Protein AF-A0A3S4JAH3-F1 (afdb_monomer_lite)

Organism: Avibacterium volantium (NCBI:txid762)

Radius of gyration: 28.17 Å; chains: 1; bounding box: 70×34×79 Å

Secondary structure (DSSP, 8-state):
--HHHHHHHHHHHHHHHHHHHHHHHHHHHHHHHHH-HHHHHHHHHHTTTS-TTT-SHHHHHHHHHHHHHHHHHHHHHHHHHHHHHHHHHHHTT-HHHHHHHHHHHHHHHHHHHHHHHHHHHHHHHHHHHHHHHHHHHHHHHHHHHHS-HHHHHHHHHHHHHHHHHHTT-

pLDDT: mean 88.24, std 9.04, range [53.56, 98.12]

Structure (mmCIF, N/CA/C/O backbone):
data_AF-A0A3S4JAH3-F1
#
_entry.id   AF-A0A3S4JAH3-F1
#
loop_
_atom_site.group_PDB
_atom_site.id
_atom_site.type_symbol
_atom_site.label_atom_id
_atom_site.label_alt_id
_atom_site.label_comp_id
_atom_site.label_asym_id
_atom_site.label_entity_id
_atom_site.label_seq_id
_atom_site.pdbx_PDB_ins_code
_atom_site.Cartn_x
_atom_site.Cartn_y
_atom_site.Cartn_z
_atom_site.occupancy
_atom_site.B_iso_or_equiv
_atom_site.auth_seq_id
_atom_site.auth_comp_id
_atom_site.auth_asym_id
_atom_site.auth_atom_id
_atom_site.pdbx_PDB_model_num
ATOM 1 N N . MET A 1 1 ? 19.572 -3.724 -19.978 1.00 53.56 1 MET A N 1
ATOM 2 C CA . MET A 1 1 ? 19.070 -3.779 -18.589 1.00 53.56 1 MET A CA 1
ATOM 3 C C . MET A 1 1 ? 18.874 -5.240 -18.227 1.00 53.56 1 MET A C 1
ATOM 5 O O . MET A 1 1 ? 18.121 -5.913 -18.923 1.00 53.56 1 MET A O 1
ATOM 9 N N . ASN A 1 2 ? 19.582 -5.753 -17.222 1.00 69.31 2 ASN A N 1
ATOM 10 C CA . ASN A 1 2 ? 19.388 -7.130 -16.766 1.00 69.31 2 ASN A CA 1
ATOM 11 C C . ASN A 1 2 ? 18.125 -7.185 -15.902 1.00 69.31 2 ASN A C 1
ATOM 13 O O . ASN A 1 2 ? 18.134 -6.791 -14.739 1.00 69.31 2 ASN A O 1
ATOM 17 N N . TRP A 1 3 ? 17.020 -7.644 -16.483 1.00 67.19 3 TRP A N 1
ATOM 18 C CA . TRP A 1 3 ? 15.718 -7.684 -15.810 1.00 67.19 3 TRP A CA 1
ATOM 19 C C . TRP A 1 3 ? 15.705 -8.586 -14.567 1.00 67.19 3 TRP A C 1
ATOM 21 O O . TRP A 1 3 ? 14.963 -8.316 -13.627 1.00 67.19 3 TRP A O 1
ATOM 31 N N . SER A 1 4 ? 16.551 -9.619 -14.521 1.00 70.19 4 SER A N 1
ATOM 32 C CA . SER A 1 4 ? 16.724 -10.480 -13.343 1.00 70.19 4 SER A CA 1
ATOM 33 C C . SER A 1 4 ? 17.267 -9.720 -12.130 1.00 70.19 4 SER A C 1
ATOM 35 O O . SER A 1 4 ? 16.765 -9.891 -11.018 1.00 70.19 4 SER A O 1
ATOM 37 N N . ASP A 1 5 ? 18.247 -8.843 -12.351 1.00 74.38 5 ASP A N 1
ATOM 38 C CA . ASP A 1 5 ? 18.916 -8.078 -11.293 1.00 74.38 5 ASP A CA 1
ATOM 39 C C . ASP A 1 5 ? 18.004 -6.951 -10.778 1.00 74.38 5 ASP A C 1
ATOM 41 O O . ASP A 1 5 ? 17.933 -6.677 -9.576 1.00 74.38 5 ASP A O 1
ATOM 45 N N . GLU A 1 6 ? 17.220 -6.347 -11.674 1.00 75.00 6 GLU A N 1
ATOM 46 C CA . GLU A 1 6 ? 16.192 -5.354 -11.334 1.00 75.00 6 GLU A CA 1
ATOM 47 C C . GLU A 1 6 ? 15.046 -5.948 -10.504 1.00 75.00 6 GLU A C 1
ATOM 49 O O . GLU A 1 6 ? 14.554 -5.314 -9.567 1.00 75.00 6 GLU A O 1
ATOM 54 N N . LEU A 1 7 ? 14.625 -7.183 -10.789 1.00 75.69 7 LEU A N 1
ATOM 55 C CA . LEU A 1 7 ? 13.583 -7.844 -10.000 1.00 75.69 7 LEU A CA 1
ATOM 56 C C . LEU A 1 7 ? 14.074 -8.147 -8.583 1.00 75.69 7 LEU A C 1
ATOM 58 O O . LEU A 1 7 ? 13.401 -7.799 -7.612 1.00 75.69 7 LEU A O 1
ATOM 62 N N . LEU A 1 8 ? 15.259 -8.745 -8.447 1.00 77.94 8 LEU A N 1
ATOM 63 C CA . LEU A 1 8 ? 15.794 -9.134 -7.142 1.00 77.94 8 LEU A CA 1
ATOM 64 C C . LEU A 1 8 ? 16.120 -7.912 -6.270 1.00 77.94 8 LEU A C 1
ATOM 66 O O . LEU A 1 8 ? 15.775 -7.889 -5.086 1.00 77.94 8 LEU A O 1
ATOM 70 N N . SER A 1 9 ? 16.694 -6.861 -6.860 1.00 79.75 9 SER A N 1
ATOM 71 C CA . SER A 1 9 ? 16.915 -5.587 -6.162 1.00 79.75 9 SER A CA 1
ATOM 72 C C . SER A 1 9 ? 15.603 -4.922 -5.736 1.00 79.75 9 SER A C 1
ATOM 74 O O . SER A 1 9 ? 15.516 -4.416 -4.617 1.00 79.75 9 SER A O 1
ATOM 76 N N . SER A 1 10 ? 14.551 -4.990 -6.560 1.00 81.31 10 SER A N 1
ATOM 77 C CA . SER A 1 10 ? 13.218 -4.487 -6.199 1.00 81.31 10 SER A CA 1
ATOM 78 C C . SER A 1 10 ? 12.632 -5.220 -4.992 1.00 81.31 10 SER A C 1
ATOM 80 O O . SER A 1 10 ? 12.116 -4.575 -4.081 1.00 81.31 10 SER A O 1
ATOM 82 N N . PHE A 1 11 ? 12.740 -6.552 -4.943 1.00 80.81 11 PHE A N 1
ATOM 83 C CA . PHE A 1 11 ? 12.265 -7.339 -3.800 1.00 80.81 11 PHE A CA 1
ATOM 84 C C . PHE A 1 11 ? 13.009 -6.993 -2.507 1.00 80.81 11 PHE A C 1
ATOM 86 O O . PHE A 1 11 ? 12.373 -6.761 -1.477 1.00 80.81 11 PHE A O 1
ATOM 93 N N . LEU A 1 12 ? 14.342 -6.916 -2.558 1.00 85.00 12 LEU A N 1
ATOM 94 C CA . LEU A 1 12 ? 15.151 -6.555 -1.392 1.00 85.00 12 LEU A CA 1
ATOM 95 C C . LEU A 1 12 ? 14.844 -5.136 -0.907 1.00 85.00 12 LEU A C 1
ATOM 97 O O . LEU A 1 12 ? 14.703 -4.920 0.298 1.00 85.00 12 LEU A O 1
ATOM 101 N N . TRP A 1 13 ? 14.663 -4.194 -1.834 1.00 89.19 13 TRP A N 1
ATOM 102 C CA . TRP A 1 13 ? 14.282 -2.823 -1.507 1.00 89.19 13 TRP A CA 1
ATOM 103 C C . TRP A 1 13 ? 12.927 -2.764 -0.794 1.00 89.19 13 TRP A C 1
ATOM 105 O O . TRP A 1 13 ? 12.794 -2.081 0.220 1.00 89.19 13 TRP A O 1
ATOM 115 N N . ILE A 1 14 ? 11.931 -3.520 -1.269 1.00 88.25 14 ILE A N 1
ATOM 116 C CA . ILE A 1 14 ? 10.605 -3.572 -0.635 1.00 88.25 14 ILE A CA 1
ATOM 117 C C . ILE A 1 14 ? 10.712 -4.104 0.796 1.00 88.25 14 ILE A C 1
ATOM 119 O O . ILE A 1 14 ? 10.129 -3.511 1.703 1.00 88.25 14 ILE A O 1
ATOM 123 N N . ILE A 1 15 ? 11.472 -5.180 1.023 1.00 88.00 15 ILE A N 1
ATOM 124 C CA . ILE A 1 15 ? 11.643 -5.765 2.363 1.00 88.00 15 ILE A CA 1
ATOM 125 C C . ILE A 1 15 ? 12.317 -4.764 3.307 1.00 88.00 15 ILE A C 1
ATOM 127 O O . ILE A 1 15 ? 11.827 -4.535 4.413 1.00 88.00 15 ILE A O 1
ATOM 131 N N . GLN A 1 16 ? 13.408 -4.133 2.869 1.00 87.25 16 GLN A N 1
ATOM 132 C CA . GLN A 1 16 ? 14.128 -3.139 3.670 1.00 87.25 16 GLN A CA 1
ATOM 133 C C . GLN A 1 16 ? 13.241 -1.935 4.010 1.00 87.25 16 GLN A C 1
ATOM 135 O O . GLN A 1 16 ? 13.135 -1.553 5.178 1.00 87.25 16 GLN A O 1
ATOM 140 N N . SER A 1 17 ? 12.544 -1.379 3.016 1.00 88.12 17 SER A N 1
ATOM 141 C CA . SER A 1 17 ? 11.618 -0.263 3.217 1.00 88.12 17 SER A CA 1
ATOM 142 C C . SER A 1 17 ? 10.462 -0.644 4.140 1.00 88.12 17 SER A C 1
ATOM 144 O O . SER A 1 17 ? 10.077 0.156 4.991 1.00 88.12 17 SER A O 1
ATOM 146 N N . LEU A 1 18 ? 9.930 -1.866 4.050 1.00 90.81 18 LEU A N 1
ATOM 147 C CA . LEU A 1 18 ? 8.852 -2.337 4.924 1.00 90.81 18 LEU A CA 1
ATOM 148 C C . LEU A 1 18 ? 9.293 -2.404 6.390 1.00 90.81 18 LEU A C 1
ATOM 150 O O . LEU A 1 18 ? 8.552 -1.980 7.278 1.00 90.81 18 LEU A O 1
ATOM 154 N N . VAL A 1 19 ? 10.519 -2.861 6.650 1.00 90.75 19 VAL A N 1
ATOM 155 C CA . VAL A 1 19 ? 11.081 -2.903 8.008 1.00 90.75 19 VAL A CA 1
ATOM 156 C C . VAL A 1 19 ? 11.271 -1.490 8.561 1.00 90.75 19 VAL A C 1
ATOM 158 O O . VAL A 1 19 ? 10.782 -1.186 9.651 1.00 90.75 19 VAL A O 1
ATOM 161 N N . ILE A 1 20 ? 11.925 -0.605 7.804 1.00 91.56 20 ILE A N 1
ATOM 162 C CA . ILE A 1 20 ? 12.205 0.771 8.244 1.00 91.56 20 ILE A CA 1
ATOM 163 C C . ILE A 1 20 ? 10.902 1.541 8.481 1.00 91.56 20 ILE A C 1
ATOM 165 O O . ILE A 1 20 ? 10.722 2.141 9.543 1.00 91.56 20 ILE A O 1
ATOM 169 N N . THR A 1 21 ? 9.969 1.495 7.527 1.00 91.06 21 THR A N 1
ATOM 170 C CA . THR A 1 21 ? 8.690 2.213 7.636 1.00 91.06 21 THR A CA 1
ATOM 171 C C . THR A 1 21 ? 7.861 1.720 8.810 1.00 91.06 21 THR A C 1
ATOM 173 O O . THR A 1 21 ? 7.312 2.542 9.538 1.00 91.06 21 THR A O 1
ATOM 176 N N . SER A 1 22 ? 7.825 0.411 9.067 1.00 89.31 22 SER A N 1
ATOM 177 C CA . SER A 1 22 ? 7.132 -0.138 10.233 1.00 89.31 22 SER A CA 1
ATOM 178 C C . SER A 1 22 ? 7.708 0.371 11.554 1.00 89.31 22 SER A C 1
ATOM 180 O O . SER A 1 22 ? 6.953 0.740 12.460 1.00 89.31 22 SER A O 1
ATOM 182 N N . ILE A 1 23 ? 9.039 0.386 11.682 1.00 92.50 23 ILE A N 1
ATOM 183 C CA . ILE A 1 23 ? 9.715 0.844 12.903 1.00 92.50 23 ILE A CA 1
ATOM 184 C C . ILE A 1 23 ? 9.403 2.322 13.134 1.00 92.50 23 ILE A C 1
ATOM 186 O O . ILE A 1 23 ? 8.917 2.693 14.203 1.00 92.50 23 ILE A O 1
ATOM 190 N N . VAL A 1 24 ? 9.615 3.156 12.115 1.00 94.19 24 VAL A N 1
ATOM 191 C CA . VAL A 1 24 ? 9.378 4.603 12.192 1.00 94.19 24 VAL A CA 1
ATOM 192 C C . VAL A 1 24 ? 7.906 4.906 12.474 1.00 94.19 24 VAL A C 1
ATOM 194 O O . VAL A 1 24 ? 7.605 5.693 13.370 1.00 94.19 24 VAL A O 1
ATOM 197 N N . PHE A 1 25 ? 6.980 4.239 11.782 1.00 91.62 25 PHE A N 1
ATOM 198 C CA . PHE A 1 25 ? 5.542 4.394 12.003 1.00 91.62 25 PHE A CA 1
ATOM 199 C C . PHE A 1 25 ? 5.150 4.053 13.443 1.00 91.62 25 PHE A C 1
ATOM 201 O O . PHE A 1 25 ? 4.439 4.822 14.089 1.00 91.62 25 PHE A O 1
ATOM 208 N N . SER A 1 26 ? 5.652 2.936 13.971 1.00 91.69 26 SER A N 1
ATOM 209 C CA . SER A 1 26 ? 5.357 2.500 15.340 1.00 91.69 26 SER A CA 1
ATOM 210 C C . SER A 1 26 ? 5.902 3.477 16.383 1.00 91.69 26 SER A C 1
ATOM 212 O O . SER A 1 26 ? 5.209 3.789 17.353 1.00 91.69 26 SER A O 1
ATOM 214 N N . LEU A 1 27 ? 7.114 4.003 16.173 1.00 94.31 27 LEU A N 1
ATOM 215 C CA . LEU A 1 27 ? 7.718 5.013 17.047 1.00 94.31 27 LEU A CA 1
ATOM 216 C C . LEU A 1 27 ? 6.917 6.319 17.042 1.00 94.31 27 LEU A C 1
ATOM 218 O O . LEU A 1 27 ? 6.596 6.844 18.109 1.00 94.31 27 LEU A O 1
ATOM 222 N N . ILE A 1 28 ? 6.544 6.813 15.860 1.00 94.31 28 ILE A N 1
ATOM 223 C CA . ILE A 1 28 ? 5.743 8.035 15.703 1.00 94.31 28 ILE A CA 1
ATOM 224 C C . ILE A 1 28 ? 4.369 7.866 16.354 1.00 94.31 28 ILE A C 1
ATOM 226 O O . ILE A 1 28 ? 3.922 8.745 17.090 1.00 94.31 28 ILE A O 1
ATOM 230 N N . LEU A 1 29 ? 3.714 6.725 16.135 1.00 91.50 29 LEU A N 1
ATOM 231 C CA . LEU A 1 29 ? 2.426 6.412 16.745 1.00 91.50 29 LEU A CA 1
ATOM 232 C C . LEU A 1 29 ? 2.528 6.400 18.277 1.00 91.50 29 LEU A C 1
ATOM 234 O O . LEU A 1 29 ? 1.714 7.025 18.955 1.00 91.50 29 LEU A O 1
ATOM 238 N N . ALA A 1 30 ? 3.547 5.735 18.828 1.00 91.75 30 ALA A N 1
ATOM 239 C CA . ALA A 1 30 ? 3.774 5.681 20.270 1.00 91.75 30 ALA A CA 1
ATOM 240 C C . ALA A 1 30 ? 4.051 7.070 20.864 1.00 91.75 30 ALA A C 1
ATOM 242 O O . ALA A 1 30 ? 3.549 7.383 21.947 1.00 91.75 30 ALA A O 1
ATOM 243 N N . LEU A 1 31 ? 4.810 7.910 20.153 1.00 94.88 31 LEU A N 1
ATOM 244 C CA . LEU A 1 31 ? 5.063 9.293 20.543 1.00 94.88 31 LEU A CA 1
ATOM 245 C C . LEU A 1 31 ? 3.760 10.104 20.549 1.00 94.88 31 LEU A C 1
ATOM 247 O O . LEU A 1 31 ? 3.423 10.690 21.573 1.00 94.88 31 LEU A O 1
ATOM 251 N N . LEU A 1 32 ? 2.988 10.072 19.459 1.00 93.62 32 LEU A N 1
ATOM 252 C CA . LEU A 1 32 ? 1.721 10.803 19.312 1.00 93.62 32 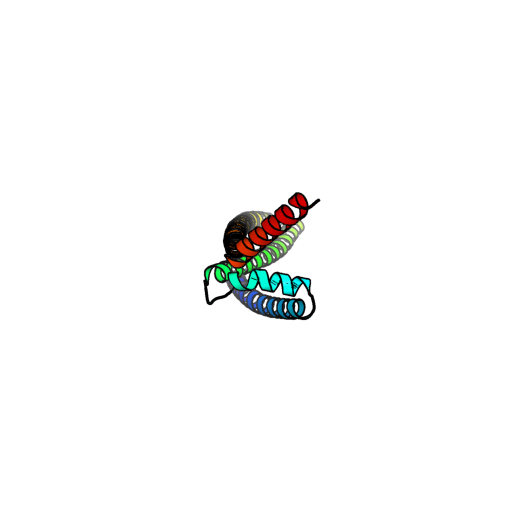LEU A CA 1
ATOM 253 C C . LEU A 1 32 ? 0.688 10.421 20.373 1.00 93.62 32 LEU A C 1
ATOM 255 O O . LEU A 1 32 ? 0.037 11.303 20.937 1.00 93.62 32 LEU A O 1
ATOM 259 N N . VAL A 1 33 ? 0.543 9.125 20.666 1.00 93.00 33 VAL A N 1
ATOM 260 C CA . VAL A 1 33 ? -0.399 8.614 21.678 1.00 93.00 33 VAL A CA 1
ATOM 261 C C . VAL A 1 33 ? -0.021 9.067 23.090 1.00 93.00 33 VAL A C 1
ATOM 263 O O . VAL A 1 33 ? -0.902 9.215 23.939 1.00 93.00 33 VAL A O 1
ATOM 266 N N . LYS A 1 34 ? 1.271 9.295 23.355 1.00 91.12 34 LYS A N 1
ATOM 267 C CA . LYS A 1 34 ? 1.760 9.790 24.649 1.00 91.12 34 LYS A CA 1
ATOM 268 C C . LYS A 1 34 ? 1.708 11.312 24.763 1.00 91.12 34 LYS A C 1
ATOM 270 O O . LYS A 1 34 ? 1.467 11.813 25.856 1.00 91.12 34 LYS A O 1
ATOM 275 N N . THR A 1 35 ? 1.934 12.043 23.673 1.00 94.25 35 THR A N 1
ATOM 276 C CA . THR A 1 35 ? 2.026 13.512 23.697 1.00 94.25 35 THR A CA 1
ATOM 277 C C . THR A 1 35 ? 0.685 14.205 23.477 1.00 94.25 35 THR A C 1
ATOM 279 O O . THR A 1 35 ? 0.444 15.260 24.060 1.00 94.25 35 THR A O 1
ATOM 282 N N . THR A 1 36 ? -0.211 13.634 22.664 1.00 96.31 36 THR A N 1
ATOM 283 C CA . THR A 1 36 ? -1.450 14.308 22.249 1.00 96.31 36 THR A CA 1
ATOM 284 C C . THR A 1 36 ? -2.705 13.637 22.809 1.00 96.31 36 THR A C 1
ATOM 286 O O . THR A 1 36 ? -2.889 12.421 22.736 1.00 96.31 36 THR A O 1
ATOM 289 N N . ARG A 1 37 ? -3.633 14.453 23.331 1.00 92.38 37 ARG A N 1
ATOM 290 C CA . ARG A 1 37 ? -4.924 13.968 23.859 1.00 92.38 37 ARG A CA 1
ATOM 291 C C . ARG A 1 37 ? -5.782 13.311 22.777 1.00 92.38 37 ARG A C 1
ATOM 293 O O . ARG A 1 37 ? -6.391 12.276 23.028 1.00 92.38 37 ARG A O 1
ATOM 300 N N . TRP A 1 38 ? -5.807 13.893 21.578 1.00 94.12 38 TRP A N 1
ATOM 301 C CA . TRP A 1 38 ? -6.590 13.375 20.456 1.00 94.12 38 TRP A CA 1
ATOM 302 C C . TRP A 1 38 ? -6.116 11.983 20.015 1.00 94.12 38 TRP A C 1
ATOM 304 O O . TRP A 1 38 ? -6.938 11.075 19.898 1.00 94.12 38 TRP A O 1
ATOM 314 N N . ALA A 1 39 ? -4.804 11.768 19.854 1.00 90.94 39 ALA A N 1
ATOM 315 C CA . ALA A 1 39 ? -4.293 10.452 19.470 1.00 90.94 39 ALA A CA 1
ATOM 316 C C . ALA A 1 39 ? -4.526 9.414 20.571 1.00 90.94 39 ALA A C 1
ATOM 318 O O . ALA A 1 39 ? -4.845 8.267 20.271 1.00 90.94 39 ALA A O 1
ATOM 319 N N . HIS A 1 40 ? -4.432 9.812 21.844 1.00 91.38 40 HIS A N 1
ATOM 320 C CA . HIS A 1 40 ? -4.778 8.932 22.955 1.00 91.38 40 HIS A CA 1
ATOM 321 C C . HIS A 1 40 ? -6.247 8.485 22.901 1.00 91.38 40 HIS A C 1
ATOM 323 O O . HIS A 1 40 ? -6.539 7.293 23.005 1.00 91.38 40 HIS A O 1
ATOM 329 N N . GLN A 1 41 ? -7.177 9.422 22.689 1.00 91.75 41 GLN A N 1
ATOM 330 C CA . GLN A 1 41 ? -8.602 9.112 22.533 1.00 91.75 41 GLN A CA 1
ATOM 331 C C . GLN A 1 41 ? -8.846 8.193 21.332 1.00 91.75 41 GLN A C 1
ATOM 333 O O . GLN A 1 41 ? -9.549 7.194 21.463 1.00 91.75 41 GLN A O 1
ATOM 338 N N . PHE A 1 42 ? -8.215 8.474 20.191 1.00 89.50 42 PHE A N 1
ATOM 339 C CA . PHE A 1 42 ? -8.296 7.621 19.007 1.00 89.50 42 PHE A CA 1
ATOM 340 C C . PHE A 1 42 ? -7.756 6.210 19.276 1.00 89.50 42 PHE A C 1
ATOM 342 O O . PHE A 1 42 ? -8.392 5.218 18.918 1.00 89.50 42 PHE A O 1
ATOM 349 N N . TRP A 1 43 ? -6.623 6.100 19.973 1.00 90.25 43 TRP A N 1
ATOM 350 C CA . TRP A 1 43 ? -6.030 4.817 20.340 1.00 90.25 43 TRP A CA 1
ATOM 351 C C . TRP A 1 43 ? -6.955 3.990 21.230 1.00 90.25 43 TRP A C 1
ATOM 353 O O . TRP A 1 43 ? -7.064 2.780 21.048 1.00 90.25 43 TRP A O 1
ATOM 363 N N . LEU A 1 44 ? -7.688 4.621 22.150 1.00 87.38 44 LEU A N 1
ATOM 364 C CA . LEU A 1 44 ? -8.683 3.924 22.968 1.00 87.38 44 LEU A CA 1
ATOM 365 C C . LEU A 1 44 ? -9.831 3.332 22.139 1.00 87.38 44 LEU A C 1
ATOM 367 O O . LEU A 1 44 ? -10.338 2.275 22.518 1.00 87.38 44 LEU A O 1
ATOM 371 N N . LEU A 1 45 ? -10.209 3.969 21.025 1.00 86.88 45 LEU A N 1
ATOM 372 C CA . LEU A 1 45 ? -11.211 3.446 20.088 1.00 86.88 45 LEU A CA 1
ATOM 373 C C . LEU A 1 45 ? -10.638 2.311 19.220 1.00 86.88 45 LEU A C 1
ATOM 375 O O . LEU A 1 45 ? -11.294 1.294 19.002 1.00 86.88 45 LEU A O 1
ATOM 379 N N . ALA A 1 46 ? -9.401 2.467 18.738 1.00 86.00 46 ALA A N 1
ATOM 380 C CA . ALA A 1 46 ? -8.778 1.549 17.782 1.00 86.00 46 ALA A CA 1
ATOM 381 C C . ALA A 1 46 ? -8.161 0.291 18.424 1.00 86.00 46 ALA A C 1
ATOM 383 O O . ALA A 1 46 ? -8.159 -0.775 17.805 1.00 86.00 46 ALA A O 1
ATOM 384 N N . LYS A 1 47 ? -7.653 0.377 19.664 1.00 86.06 47 LYS A N 1
ATOM 385 C CA . LYS A 1 47 ? -6.875 -0.700 20.312 1.00 86.06 47 LYS A CA 1
ATOM 386 C C . LYS A 1 47 ? -7.623 -2.028 20.416 1.00 86.06 47 LYS A C 1
ATOM 388 O O . LYS A 1 47 ? -7.002 -3.080 20.328 1.00 86.06 47 LYS A O 1
ATOM 393 N N . ASN A 1 48 ? -8.941 -1.986 20.614 1.00 84.12 48 ASN A N 1
ATOM 394 C CA . ASN A 1 48 ? -9.751 -3.192 20.763 1.00 84.12 48 ASN A CA 1
ATOM 395 C C . ASN A 1 48 ? -9.895 -3.922 19.419 1.00 84.12 48 ASN A C 1
ATOM 397 O O . ASN A 1 48 ? -9.819 -5.145 19.390 1.00 84.12 48 ASN A O 1
ATOM 401 N N . TYR A 1 49 ? -10.013 -3.176 18.315 1.00 82.38 49 TYR A N 1
ATOM 402 C CA . TYR A 1 49 ? -10.081 -3.735 16.964 1.00 82.38 49 TYR A CA 1
ATOM 403 C C . TYR A 1 49 ? -8.732 -4.296 16.498 1.00 82.38 49 TYR A C 1
ATOM 405 O O . TYR A 1 49 ? -8.672 -5.369 15.909 1.00 82.38 49 TYR A O 1
ATOM 413 N N . LEU A 1 50 ? -7.637 -3.583 16.783 1.00 80.75 50 LEU A N 1
ATOM 414 C CA . LEU A 1 50 ? -6.281 -3.959 16.365 1.00 80.75 50 LEU A CA 1
ATOM 415 C C . LEU A 1 50 ? -5.591 -4.952 17.319 1.00 80.75 50 LEU A C 1
ATOM 417 O O . LEU A 1 50 ? -4.432 -5.300 17.104 1.00 80.75 50 LEU A O 1
ATOM 421 N N . SER A 1 51 ? -6.272 -5.408 18.375 1.00 79.12 51 SER A N 1
ATOM 422 C CA . SER A 1 51 ? -5.695 -6.324 19.361 1.00 79.12 51 SER A CA 1
ATOM 423 C C . SER A 1 51 ? -5.499 -7.730 18.770 1.00 79.12 51 SER A C 1
ATOM 425 O O . SER A 1 51 ? -6.492 -8.391 18.439 1.00 79.12 51 SER A O 1
ATOM 427 N N . PRO A 1 52 ? -4.257 -8.261 18.743 1.00 72.94 52 PRO A N 1
ATOM 428 C CA . PRO A 1 52 ? -3.980 -9.618 18.265 1.00 72.94 52 PRO A CA 1
ATOM 429 C C . PRO A 1 52 ? -4.738 -10.703 19.041 1.00 72.94 52 PRO A C 1
ATOM 431 O O . PRO A 1 52 ? -4.941 -11.799 18.530 1.00 72.94 52 PRO A O 1
ATOM 434 N N . LYS A 1 53 ? -5.157 -10.402 20.280 1.00 71.00 53 LYS A N 1
ATOM 435 C CA . LYS A 1 53 ? -5.822 -11.349 21.185 1.00 71.00 53 LYS A CA 1
ATOM 436 C C . LYS A 1 53 ? -7.250 -11.703 20.764 1.00 71.00 53 LYS A C 1
ATOM 438 O O . LYS A 1 53 ? -7.733 -12.754 21.162 1.00 71.00 53 LYS A O 1
ATOM 443 N N . GLN A 1 54 ? -7.930 -10.836 20.010 1.00 71.94 54 GLN A N 1
ATOM 444 C CA . GLN A 1 54 ? -9.292 -11.103 19.529 1.00 71.94 54 GLN A CA 1
ATOM 445 C C . GLN A 1 54 ? -9.297 -11.590 18.083 1.00 71.94 54 GLN A C 1
ATOM 447 O O . GLN A 1 54 ? -10.002 -12.541 17.756 1.00 71.94 54 GLN A O 1
ATOM 452 N N . SER A 1 55 ? -8.522 -10.950 17.200 1.00 78.44 55 SER A N 1
ATOM 453 C CA . SER A 1 55 ? -8.409 -11.401 15.814 1.00 78.44 55 SER A CA 1
ATOM 454 C C . SER A 1 55 ? -7.149 -10.869 15.132 1.00 78.44 55 SER A C 1
ATOM 456 O O . SER A 1 55 ? -6.802 -9.699 15.261 1.00 78.44 55 SER A O 1
ATOM 458 N N . LEU A 1 56 ? -6.492 -11.718 14.337 1.00 83.12 56 LEU A N 1
ATOM 459 C CA . LEU A 1 56 ? -5.346 -11.320 13.506 1.00 83.12 56 LEU A CA 1
ATOM 460 C C . LEU A 1 56 ? -5.761 -10.724 12.151 1.00 83.12 56 LEU A C 1
ATOM 462 O O . LEU A 1 56 ? -4.923 -10.183 11.429 1.00 83.12 56 LEU A O 1
ATOM 466 N N . LYS A 1 57 ? -7.052 -10.794 11.793 1.00 85.38 57 LYS A N 1
ATOM 467 C CA . LYS A 1 57 ? -7.557 -10.328 10.491 1.00 85.38 57 LYS A CA 1
ATOM 468 C C . LYS A 1 57 ? -7.254 -8.838 10.241 1.00 85.38 57 LYS A C 1
ATOM 470 O O . LYS A 1 57 ? -6.726 -8.542 9.171 1.00 85.38 57 LYS A O 1
ATOM 475 N N . PRO A 1 58 ? -7.506 -7.904 11.182 1.00 87.06 58 PRO A N 1
ATOM 476 C CA . PRO A 1 58 ? -7.241 -6.478 10.964 1.00 87.06 58 PRO A CA 1
ATOM 477 C C . PRO A 1 58 ? -5.756 -6.163 10.763 1.00 87.06 58 PRO A C 1
ATOM 479 O O . PRO A 1 58 ? -5.418 -5.329 9.927 1.00 87.06 58 PRO A O 1
ATOM 482 N N . LEU A 1 59 ? -4.875 -6.866 11.481 1.00 88.44 59 LEU A N 1
ATOM 483 C CA . LEU A 1 59 ? -3.423 -6.733 11.337 1.00 88.44 59 LEU A CA 1
ATOM 484 C C . LEU A 1 59 ? -2.946 -7.242 9.975 1.00 88.44 59 LEU A C 1
ATOM 486 O O . LEU A 1 59 ? -2.131 -6.588 9.334 1.00 88.44 59 LEU A O 1
ATOM 490 N N . CYS A 1 60 ? -3.493 -8.365 9.503 1.00 90.38 60 CYS A N 1
ATOM 491 C CA . CYS A 1 60 ? -3.196 -8.880 8.169 1.00 90.38 60 CYS A CA 1
ATOM 492 C C . CYS A 1 60 ? -3.581 -7.867 7.079 1.00 90.38 60 CYS A C 1
ATOM 494 O O . CYS A 1 60 ? -2.749 -7.533 6.239 1.00 90.38 60 CYS A O 1
ATOM 496 N N . TYR A 1 61 ? -4.793 -7.297 7.134 1.00 91.25 61 TYR A N 1
ATOM 497 C CA . TYR A 1 61 ? -5.194 -6.244 6.192 1.00 91.25 61 TYR A CA 1
ATOM 498 C C . TYR A 1 61 ? -4.250 -5.046 6.217 1.00 91.25 61 TYR A C 1
ATOM 500 O O . TYR A 1 61 ? -3.868 -4.559 5.158 1.00 91.25 61 TYR A O 1
ATOM 508 N N . PHE A 1 62 ? -3.863 -4.586 7.407 1.00 91.12 62 PHE A N 1
ATOM 509 C CA . PHE A 1 62 ? -2.952 -3.457 7.558 1.00 91.12 62 PHE A CA 1
ATOM 510 C C . PHE A 1 62 ? -1.604 -3.714 6.871 1.00 91.12 62 PHE A C 1
ATOM 512 O O . PHE A 1 62 ? -1.164 -2.906 6.055 1.00 91.12 62 PHE A O 1
ATOM 519 N N . TRP A 1 63 ? -0.994 -4.872 7.128 1.00 91.56 63 TRP A N 1
ATOM 520 C CA . TRP A 1 63 ? 0.282 -5.246 6.520 1.00 91.56 63 TRP A CA 1
ATOM 521 C C . TRP A 1 63 ? 0.203 -5.428 5.010 1.00 91.56 63 TRP A C 1
ATOM 523 O O . TRP A 1 63 ? 1.079 -4.950 4.292 1.00 91.56 63 TRP A O 1
ATOM 533 N N . VAL A 1 64 ? -0.862 -6.064 4.520 1.00 94.25 64 VAL A N 1
ATOM 534 C CA . VAL A 1 64 ? -1.098 -6.220 3.081 1.00 94.25 64 VAL A CA 1
ATOM 535 C C . VAL A 1 64 ? -1.237 -4.850 2.417 1.00 94.25 64 VAL A C 1
ATOM 537 O O . VAL A 1 64 ? -0.592 -4.597 1.405 1.00 94.25 64 VAL A O 1
ATOM 540 N N . ILE A 1 65 ? -2.011 -3.931 2.999 1.00 94.44 65 ILE A N 1
ATOM 541 C CA . ILE A 1 65 ? -2.165 -2.575 2.454 1.00 94.44 65 ILE A CA 1
ATOM 542 C C . ILE A 1 65 ? -0.812 -1.855 2.404 1.00 94.44 65 ILE A C 1
ATOM 544 O O . ILE A 1 65 ? -0.485 -1.275 1.372 1.00 94.44 65 ILE A O 1
ATOM 548 N N . ILE A 1 66 ? -0.006 -1.907 3.470 1.00 92.94 66 ILE A N 1
ATOM 549 C CA . ILE A 1 66 ? 1.334 -1.290 3.479 1.00 92.94 66 ILE A CA 1
ATOM 550 C C . ILE A 1 66 ? 2.220 -1.882 2.385 1.00 92.94 66 ILE A C 1
ATOM 552 O O . ILE A 1 66 ? 2.855 -1.133 1.647 1.00 92.94 66 ILE A O 1
ATOM 556 N N . PHE A 1 67 ? 2.235 -3.208 2.250 1.00 93.69 67 PHE A N 1
ATOM 557 C CA . PHE A 1 67 ? 3.010 -3.889 1.219 1.00 93.69 67 PHE A CA 1
ATOM 558 C C . PHE A 1 67 ? 2.650 -3.387 -0.187 1.00 93.69 67 PHE A C 1
ATOM 560 O O . PHE A 1 67 ? 3.531 -2.952 -0.924 1.00 93.69 67 PHE A O 1
ATOM 567 N N . PHE A 1 68 ? 1.361 -3.359 -0.535 1.00 95.00 68 PHE A N 1
ATOM 568 C CA . PHE A 1 68 ? 0.899 -2.879 -1.844 1.00 95.00 68 PHE A CA 1
ATOM 569 C C . PHE A 1 68 ? 1.179 -1.379 -2.077 1.00 95.00 68 PHE A C 1
ATOM 571 O O . PHE A 1 68 ? 1.438 -0.966 -3.210 1.00 95.00 68 PHE A O 1
ATOM 578 N N . ASN A 1 69 ? 1.196 -0.560 -1.018 1.00 94.25 69 ASN A N 1
ATOM 579 C CA . ASN A 1 69 ? 1.628 0.839 -1.117 1.00 94.25 69 ASN A CA 1
ATOM 580 C C . ASN A 1 69 ? 3.134 0.959 -1.402 1.00 94.25 69 ASN A C 1
ATOM 582 O O . ASN A 1 69 ? 3.534 1.777 -2.223 1.00 94.25 69 ASN A O 1
ATOM 586 N N . LEU A 1 70 ? 3.979 0.130 -0.783 1.00 92.94 70 LEU A N 1
ATOM 587 C CA . LEU A 1 70 ? 5.418 0.118 -1.081 1.00 92.94 70 LEU A CA 1
ATOM 588 C C . LEU A 1 70 ? 5.712 -0.385 -2.496 1.00 92.94 70 LEU A C 1
ATOM 590 O O . LEU A 1 70 ? 6.613 0.137 -3.152 1.00 92.94 70 LEU A O 1
ATOM 594 N N . VAL A 1 71 ? 4.932 -1.353 -2.985 1.00 92.94 71 VAL A N 1
ATOM 595 C CA . VAL A 1 71 ? 4.975 -1.771 -4.393 1.00 92.94 71 VAL A CA 1
ATOM 596 C C . VAL A 1 71 ? 4.655 -0.590 -5.310 1.00 92.94 71 VAL A C 1
ATOM 598 O O . VAL A 1 71 ? 5.374 -0.392 -6.285 1.00 92.94 71 VAL A O 1
ATOM 601 N N . ALA A 1 72 ? 3.649 0.231 -4.983 1.00 94.12 72 ALA A N 1
ATOM 602 C CA . ALA A 1 72 ? 3.331 1.433 -5.760 1.00 94.12 72 ALA A CA 1
ATOM 60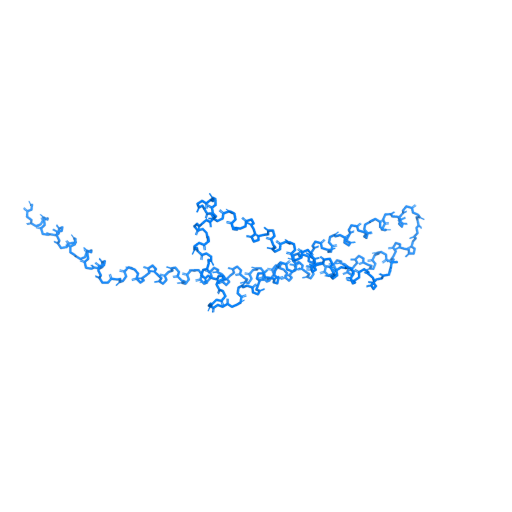3 C C . ALA A 1 72 ? 4.531 2.394 -5.836 1.00 94.12 72 ALA A C 1
ATOM 605 O O . ALA A 1 72 ? 4.947 2.753 -6.931 1.00 94.12 72 ALA A O 1
ATOM 606 N N . VAL A 1 73 ? 5.163 2.698 -4.696 1.00 94.12 73 VAL A N 1
ATOM 607 C CA . VAL A 1 73 ? 6.360 3.561 -4.656 1.00 94.12 73 VAL A CA 1
ATOM 608 C C . VAL A 1 73 ? 7.505 2.980 -5.491 1.00 94.12 73 VAL A C 1
ATOM 610 O O . VAL A 1 73 ? 8.198 3.711 -6.197 1.00 94.12 73 VAL A O 1
ATOM 613 N N . ARG A 1 74 ? 7.722 1.659 -5.449 1.00 92.62 74 ARG A N 1
ATOM 614 C CA . ARG A 1 74 ? 8.754 1.024 -6.280 1.00 92.62 74 ARG A CA 1
ATOM 615 C C . ARG A 1 74 ? 8.417 1.136 -7.768 1.00 92.62 74 ARG A C 1
ATOM 617 O O . ARG A 1 74 ? 9.316 1.429 -8.550 1.00 92.62 74 ARG A O 1
ATOM 624 N N . LEU A 1 75 ? 7.155 0.947 -8.155 1.00 93.25 75 LEU A N 1
ATOM 625 C CA . LEU A 1 75 ? 6.709 1.150 -9.536 1.00 93.25 75 LEU A CA 1
ATOM 626 C C . LEU A 1 75 ? 6.951 2.590 -10.002 1.00 93.25 75 LEU A C 1
ATOM 628 O O . LEU A 1 75 ? 7.402 2.774 -11.127 1.00 93.25 75 LEU A O 1
ATOM 632 N N . ASP A 1 76 ? 6.748 3.589 -9.141 1.00 94.50 76 ASP A N 1
ATOM 633 C CA . ASP A 1 76 ? 7.022 4.995 -9.472 1.00 94.50 76 ASP A CA 1
ATOM 634 C C . ASP A 1 76 ? 8.514 5.236 -9.773 1.00 94.50 76 ASP A C 1
ATOM 636 O O . ASP A 1 76 ? 8.859 5.947 -10.718 1.00 94.50 76 ASP A O 1
ATOM 640 N N . ILE A 1 77 ? 9.422 4.580 -9.036 1.00 92.31 77 ILE A N 1
ATOM 641 C CA . ILE A 1 77 ? 10.867 4.612 -9.331 1.00 92.31 77 ILE A CA 1
ATOM 642 C C . ILE A 1 77 ? 11.157 3.953 -10.687 1.00 92.31 77 ILE A C 1
ATOM 644 O O . ILE A 1 77 ? 11.930 4.490 -11.481 1.00 92.31 77 ILE A O 1
ATOM 648 N N . LEU A 1 78 ? 10.529 2.808 -10.977 1.00 91.56 78 LEU A N 1
ATOM 649 C CA . LEU A 1 78 ? 10.681 2.134 -12.271 1.00 91.56 78 LEU A CA 1
ATOM 650 C C . LEU A 1 78 ? 10.178 3.014 -13.423 1.00 91.56 78 LEU A C 1
ATOM 652 O O . LEU A 1 78 ? 10.838 3.080 -14.458 1.00 91.56 78 LEU A O 1
ATOM 656 N N . PHE A 1 79 ? 9.065 3.729 -13.240 1.00 93.88 79 PHE A N 1
ATOM 657 C CA . PHE A 1 79 ? 8.577 4.706 -14.215 1.00 93.88 79 PHE A CA 1
ATOM 658 C C . PHE A 1 79 ? 9.558 5.858 -14.421 1.00 93.88 79 PHE A C 1
ATOM 660 O O . PHE A 1 79 ? 9.779 6.253 -15.562 1.00 93.88 79 PHE A O 1
ATOM 667 N N . SER A 1 80 ? 10.183 6.364 -13.356 1.00 94.56 80 SER A N 1
ATOM 668 C CA . SER A 1 80 ? 11.218 7.401 -13.460 1.00 94.56 80 SER A CA 1
ATOM 669 C C . SER A 1 80 ? 12.422 6.926 -14.287 1.00 94.56 80 SER A C 1
ATOM 671 O O . SER A 1 80 ? 12.871 7.611 -15.207 1.00 94.56 80 SER A O 1
ATOM 673 N N . ASN A 1 81 ? 12.899 5.701 -14.041 1.00 91.69 81 ASN A N 1
ATOM 674 C CA . ASN A 1 81 ? 13.992 5.105 -14.817 1.00 91.69 81 ASN A CA 1
ATOM 675 C C . ASN A 1 81 ? 13.601 4.868 -16.282 1.00 91.69 81 ASN A C 1
ATOM 677 O O . ASN A 1 81 ? 14.386 5.146 -17.190 1.00 91.69 81 ASN A O 1
ATOM 681 N N . TRP A 1 82 ? 12.379 4.387 -16.517 1.00 94.25 82 TRP A N 1
ATOM 682 C CA . TRP A 1 82 ? 11.820 4.220 -17.856 1.00 94.25 82 TRP A CA 1
ATOM 683 C C . TRP A 1 82 ? 11.727 5.555 -18.607 1.00 94.25 82 TRP A C 1
ATOM 685 O O . TRP A 1 82 ? 12.093 5.617 -19.779 1.00 94.25 82 TRP A O 1
ATOM 695 N N . TYR A 1 83 ? 11.307 6.629 -17.932 1.00 95.44 83 TYR A N 1
ATOM 696 C CA . TYR A 1 83 ? 11.226 7.969 -18.511 1.00 95.44 83 TYR A CA 1
ATOM 697 C C . TYR A 1 83 ? 12.599 8.406 -19.023 1.00 95.44 83 TYR A C 1
ATOM 699 O O . TYR A 1 83 ? 12.734 8.734 -20.198 1.00 95.44 83 TYR A O 1
ATOM 707 N N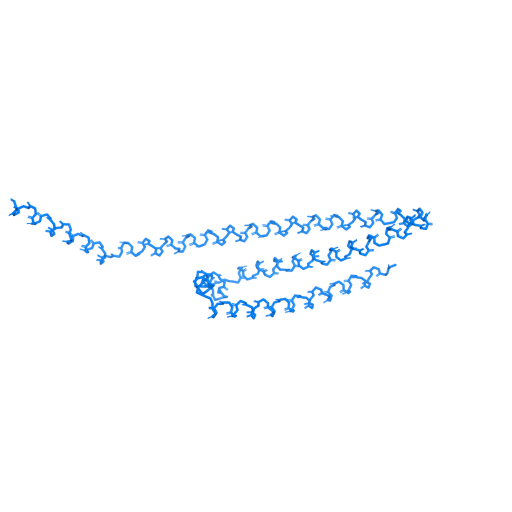 . ASN A 1 84 ? 13.645 8.292 -18.199 1.00 95.44 84 ASN A N 1
ATOM 708 C CA . ASN A 1 84 ? 15.015 8.602 -18.622 1.00 95.44 84 ASN A CA 1
ATOM 709 C C . ASN A 1 84 ? 15.436 7.803 -19.867 1.00 95.44 84 ASN A C 1
ATOM 711 O O . ASN A 1 84 ? 15.920 8.387 -20.834 1.00 95.44 84 ASN A O 1
ATOM 715 N N . ALA A 1 85 ? 15.194 6.487 -19.883 1.00 93.62 85 ALA A N 1
ATOM 716 C CA . ALA A 1 85 ? 15.536 5.636 -21.024 1.00 93.62 85 ALA A CA 1
ATOM 717 C C . ALA A 1 85 ? 14.768 6.010 -22.306 1.00 93.62 85 ALA A C 1
ATOM 719 O O . ALA A 1 85 ? 15.333 5.978 -23.401 1.00 93.62 85 ALA A O 1
ATOM 720 N N . MET A 1 86 ? 13.493 6.385 -22.180 1.00 94.94 86 MET A N 1
ATOM 721 C CA . MET A 1 86 ? 12.679 6.864 -23.296 1.00 94.94 86 MET A CA 1
ATOM 722 C C . MET A 1 86 ? 13.227 8.179 -23.867 1.00 94.94 86 MET A C 1
ATOM 724 O O . MET A 1 86 ? 13.364 8.310 -25.082 1.00 94.94 86 MET A O 1
ATOM 728 N N . TYR A 1 87 ? 13.587 9.136 -23.007 1.00 96.19 87 TYR A N 1
ATOM 729 C CA . TYR A 1 87 ? 14.173 10.404 -23.449 1.00 96.19 87 TYR A CA 1
ATOM 730 C C . TYR A 1 87 ? 15.511 10.211 -24.157 1.00 96.19 87 TYR A C 1
ATOM 732 O O . TYR A 1 87 ? 15.713 10.798 -25.219 1.00 96.19 87 TYR A O 1
ATOM 740 N N . SER A 1 88 ? 16.388 9.350 -23.634 1.00 96.81 88 SER A N 1
ATOM 741 C CA . SER A 1 88 ? 17.642 9.002 -24.310 1.00 96.81 88 SER A CA 1
ATOM 742 C C . SER A 1 88 ? 17.392 8.408 -25.699 1.00 96.81 88 SER A C 1
ATOM 744 O O . SER A 1 88 ? 18.023 8.831 -26.664 1.00 96.81 88 SER A O 1
ATOM 746 N N . ALA A 1 89 ? 16.418 7.500 -25.838 1.00 95.06 89 ALA A N 1
ATOM 747 C CA . ALA A 1 89 ? 16.075 6.908 -27.133 1.00 95.06 89 ALA A CA 1
ATOM 748 C C . ALA A 1 89 ? 15.576 7.949 -28.149 1.00 95.06 89 ALA A C 1
ATOM 750 O O . ALA A 1 89 ? 15.939 7.884 -29.323 1.00 95.06 89 ALA A O 1
ATOM 751 N N . LEU A 1 90 ? 14.768 8.918 -27.704 1.00 96.75 90 LEU A N 1
ATOM 752 C CA . LEU A 1 90 ? 14.294 10.018 -28.549 1.00 96.75 90 LEU A CA 1
ATOM 753 C C . LEU A 1 90 ? 15.434 10.957 -28.955 1.00 96.75 90 LEU A C 1
ATOM 755 O O . LEU A 1 90 ? 15.514 11.353 -30.116 1.00 96.75 90 LEU A O 1
ATOM 759 N N . GLN A 1 91 ? 16.324 11.290 -28.019 1.00 97.50 91 GLN A N 1
ATOM 760 C CA . GLN A 1 91 ? 17.457 12.179 -28.267 1.00 97.50 91 GLN A CA 1
ATOM 761 C C . GLN A 1 91 ? 18.462 11.570 -29.251 1.00 97.50 91 GLN A C 1
ATOM 763 O O . GLN A 1 91 ? 18.965 12.264 -30.130 1.00 97.50 91 GLN A O 1
ATOM 768 N N . GLU A 1 92 ? 18.722 10.271 -29.135 1.00 96.94 92 GLU A N 1
ATOM 769 C CA . GLU A 1 92 ? 19.598 9.524 -30.043 1.00 96.94 92 GLU A CA 1
ATOM 770 C C . GLU A 1 92 ? 18.899 9.108 -31.347 1.00 96.94 92 GLU A C 1
ATOM 772 O O . GLU A 1 92 ? 19.516 8.465 -32.195 1.00 96.94 92 GLU A O 1
ATOM 777 N N . MET A 1 93 ? 17.613 9.446 -31.523 1.00 95.69 93 MET A N 1
ATOM 778 C CA . MET A 1 93 ? 16.785 9.026 -32.665 1.00 95.69 93 MET A CA 1
ATOM 779 C C . MET A 1 93 ? 16.786 7.496 -32.867 1.00 95.69 93 MET A C 1
ATOM 781 O O . MET A 1 93 ? 16.656 6.985 -33.983 1.00 95.69 93 MET A O 1
ATOM 785 N N . ASN A 1 94 ? 16.922 6.733 -31.779 1.00 95.75 94 ASN A N 1
ATOM 786 C CA . ASN A 1 94 ? 17.029 5.282 -31.822 1.00 95.75 94 ASN A CA 1
ATOM 787 C C . ASN A 1 94 ? 15.640 4.628 -31.819 1.00 95.75 94 ASN A C 1
ATOM 789 O O . ASN A 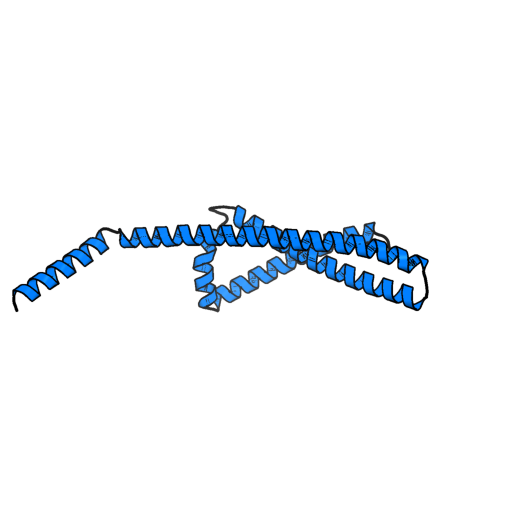1 94 ? 15.082 4.267 -30.778 1.00 95.75 94 ASN A O 1
ATOM 793 N N . VAL A 1 95 ? 15.099 4.431 -33.022 1.00 95.06 95 VAL A N 1
ATOM 794 C CA . VAL A 1 95 ? 13.761 3.857 -33.251 1.00 95.06 95 VAL A CA 1
ATOM 795 C C . VAL A 1 95 ? 13.606 2.465 -32.627 1.00 95.06 95 VAL A C 1
ATOM 797 O O . VAL A 1 95 ? 12.534 2.126 -32.127 1.00 95.06 95 VAL A O 1
ATOM 800 N N . SER A 1 96 ? 14.666 1.652 -32.618 1.00 94.88 96 SER A N 1
ATOM 801 C CA . SER A 1 96 ? 14.599 0.294 -32.066 1.00 94.88 96 SER A CA 1
ATOM 802 C C . SER A 1 96 ? 14.360 0.301 -30.552 1.00 94.88 96 SER A C 1
ATOM 804 O O . SER A 1 96 ? 13.475 -0.402 -30.060 1.00 94.88 96 SER A O 1
ATOM 806 N N . VAL A 1 97 ? 15.086 1.152 -29.821 1.00 93.31 97 VAL A N 1
ATOM 807 C CA . VAL A 1 97 ? 14.947 1.293 -28.366 1.00 93.31 97 VAL A CA 1
ATOM 808 C C . VAL A 1 97 ? 13.621 1.962 -28.021 1.00 93.31 97 VAL A C 1
ATOM 810 O O . VAL A 1 97 ? 12.967 1.543 -27.071 1.00 93.31 97 VAL A O 1
ATOM 813 N N . PHE A 1 98 ? 13.166 2.930 -28.821 1.00 94.69 98 PHE A N 1
ATOM 814 C CA . PHE A 1 98 ? 11.855 3.558 -28.642 1.00 94.69 98 PHE A CA 1
ATOM 815 C C . PHE A 1 98 ? 10.718 2.523 -28.591 1.00 94.69 98 PHE A C 1
ATOM 817 O O . PHE A 1 98 ? 9.953 2.481 -27.624 1.00 94.69 98 PHE A O 1
ATOM 824 N N . TRP A 1 99 ? 10.639 1.627 -29.581 1.00 95.62 99 TRP A N 1
ATOM 825 C CA . TRP A 1 99 ? 9.601 0.590 -29.607 1.00 95.62 99 TRP A CA 1
ATOM 826 C C . TRP A 1 99 ? 9.734 -0.410 -28.456 1.00 95.62 99 TRP A C 1
ATOM 828 O O . TRP A 1 99 ? 8.722 -0.819 -27.884 1.00 95.62 99 TRP A O 1
ATOM 838 N N . GLN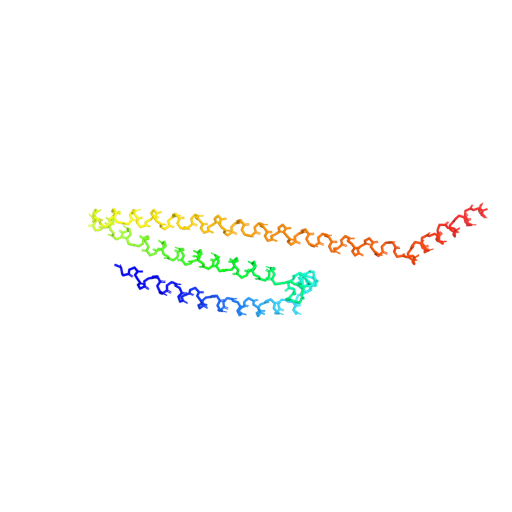 A 1 100 ? 10.961 -0.755 -28.053 1.00 93.75 100 GLN A N 1
ATOM 839 C CA . GLN A 1 100 ? 11.187 -1.572 -26.856 1.00 93.75 100 GLN A CA 1
ATOM 840 C C . GLN A 1 100 ? 10.635 -0.886 -25.598 1.00 93.75 100 GLN A C 1
ATOM 842 O O . GLN A 1 100 ? 9.929 -1.521 -24.813 1.00 93.75 100 GLN A O 1
ATOM 847 N N . GLN A 1 101 ? 10.884 0.417 -25.423 1.00 93.88 101 GLN A N 1
ATOM 848 C CA . GLN A 1 101 ? 10.367 1.173 -24.281 1.00 93.88 101 GLN A CA 1
ATOM 849 C C . GLN A 1 101 ? 8.836 1.281 -24.294 1.00 93.88 101 GLN A C 1
ATOM 851 O O . GLN A 1 101 ? 8.231 1.294 -23.224 1.00 93.88 101 GLN A O 1
ATOM 856 N N . MET A 1 102 ? 8.176 1.280 -25.456 1.00 96.00 102 MET A N 1
ATOM 857 C CA . MET A 1 102 ? 6.705 1.246 -25.532 1.00 96.00 102 MET A CA 1
ATOM 858 C C . MET A 1 102 ? 6.097 -0.066 -25.036 1.00 96.00 102 MET A C 1
ATOM 860 O O . MET A 1 102 ? 5.072 -0.059 -24.345 1.00 96.00 102 MET A O 1
ATOM 864 N N . VAL A 1 103 ? 6.754 -1.193 -25.311 1.00 95.56 103 VAL A N 1
ATOM 865 C CA . VAL A 1 103 ? 6.342 -2.492 -24.760 1.00 95.56 103 VAL A CA 1
ATOM 866 C C . VAL A 1 103 ? 6.557 -2.528 -23.246 1.00 95.56 103 VAL A C 1
ATOM 868 O O . VAL A 1 103 ? 5.649 -2.911 -22.507 1.00 95.56 103 VAL A O 1
ATOM 871 N N . VAL A 1 104 ? 7.719 -2.065 -22.768 1.00 93.25 104 VAL A N 1
ATOM 872 C CA . VAL A 1 104 ? 8.019 -1.973 -21.326 1.00 93.25 104 VAL A CA 1
ATOM 873 C C . VAL A 1 104 ? 6.991 -1.100 -20.607 1.00 93.25 104 VAL A C 1
ATOM 875 O O . VAL A 1 104 ? 6.472 -1.499 -19.565 1.00 93.25 104 VAL A O 1
ATOM 878 N N . PHE A 1 105 ? 6.639 0.050 -21.184 1.00 94.69 105 PHE A N 1
ATOM 879 C CA . PHE A 1 105 ? 5.612 0.939 -20.647 1.00 94.69 105 PHE A CA 1
ATOM 880 C C . PHE A 1 105 ? 4.264 0.241 -20.507 1.00 94.69 105 PHE A C 1
ATOM 882 O O . PHE A 1 105 ? 3.642 0.315 -19.453 1.00 94.69 105 PHE A O 1
ATOM 889 N N . SER A 1 106 ? 3.829 -0.465 -21.550 1.00 97.00 106 SER A N 1
ATOM 890 C CA . SER A 1 106 ? 2.538 -1.159 -21.555 1.00 97.00 106 SER A CA 1
ATOM 891 C C . SER A 1 106 ? 2.460 -2.201 -20.433 1.00 97.00 106 SER A C 1
ATOM 893 O O . SER A 1 106 ? 1.442 -2.312 -19.744 1.00 97.00 106 SER A O 1
ATOM 895 N N . LEU A 1 107 ? 3.559 -2.922 -20.190 1.00 94.81 107 LEU A N 1
ATOM 896 C CA . LEU A 1 107 ? 3.660 -3.886 -19.098 1.00 94.81 107 LEU A CA 1
ATOM 897 C C . LEU A 1 107 ? 3.664 -3.201 -17.721 1.00 94.81 107 LEU A C 1
ATOM 899 O O . LEU A 1 107 ? 2.887 -3.588 -16.847 1.00 94.81 107 LEU A O 1
ATOM 903 N N . LEU A 1 108 ? 4.477 -2.154 -17.536 1.00 94.50 108 LEU A N 1
ATOM 904 C CA . LEU A 1 108 ? 4.525 -1.380 -16.288 1.00 94.50 108 LEU A CA 1
ATOM 905 C C . LEU A 1 108 ? 3.174 -0.738 -15.957 1.00 94.50 108 LEU A C 1
ATOM 907 O O . LEU A 1 108 ? 2.706 -0.847 -14.825 1.00 94.50 108 LEU A O 1
ATOM 911 N N . ALA A 1 109 ? 2.517 -0.122 -16.941 1.00 96.50 109 ALA A N 1
ATOM 912 C CA . ALA A 1 109 ? 1.198 0.487 -16.798 1.00 96.50 109 ALA A CA 1
ATOM 913 C C . ALA A 1 109 ? 0.148 -0.549 -16.384 1.00 96.50 109 ALA A C 1
ATOM 915 O O . ALA A 1 109 ? -0.636 -0.298 -15.470 1.00 96.50 109 ALA A O 1
ATOM 916 N N . THR A 1 110 ? 0.175 -1.740 -16.989 1.00 97.81 110 THR A N 1
ATOM 917 C CA . THR A 1 110 ? -0.735 -2.836 -16.628 1.00 97.81 110 THR A CA 1
ATOM 918 C C . THR A 1 110 ? -0.550 -3.250 -15.168 1.00 97.81 110 THR A C 1
ATOM 920 O O . THR A 1 110 ? -1.519 -3.297 -14.408 1.00 97.81 110 THR A O 1
ATOM 923 N N . VAL A 1 111 ? 0.693 -3.499 -14.745 1.00 96.38 111 VAL A N 1
ATOM 924 C CA . VAL A 1 111 ? 1.004 -3.870 -13.354 1.00 96.38 111 VAL A CA 1
ATOM 925 C C . VAL A 1 111 ? 0.611 -2.752 -12.386 1.00 96.38 111 VAL A C 1
ATOM 927 O O . VAL A 1 111 ? 0.031 -3.026 -11.335 1.00 96.38 111 VAL A O 1
ATOM 930 N N . HIS A 1 112 ? 0.864 -1.494 -12.746 1.00 96.06 112 HIS A N 1
ATOM 931 C CA . HIS A 1 112 ? 0.515 -0.338 -11.927 1.00 96.06 112 HIS A CA 1
ATOM 932 C C . HIS A 1 112 ? -0.995 -0.193 -11.734 1.00 96.06 112 HIS A C 1
ATOM 934 O O . HIS A 1 112 ? -1.456 -0.086 -10.598 1.00 96.06 112 HIS A O 1
ATOM 940 N N . VAL A 1 113 ? -1.784 -0.265 -12.810 1.00 98.00 113 VAL A N 1
ATOM 941 C CA . VAL A 1 113 ? -3.252 -0.191 -12.725 1.00 98.00 113 VAL A CA 1
ATOM 942 C C . VAL A 1 113 ? -3.803 -1.325 -11.864 1.00 98.00 113 VAL A C 1
ATOM 944 O O . VAL A 1 113 ? -4.631 -1.077 -10.986 1.00 98.00 113 VAL A O 1
ATOM 947 N N . LEU A 1 114 ? -3.313 -2.556 -12.049 1.00 98.12 114 LEU A N 1
ATOM 948 C CA . LEU A 1 114 ? -3.694 -3.684 -11.198 1.00 98.12 114 LEU A CA 1
ATOM 949 C C . LEU A 1 114 ? -3.377 -3.396 -9.726 1.00 98.12 114 LEU A C 1
ATOM 951 O O . LEU A 1 114 ? -4.255 -3.540 -8.876 1.00 98.12 114 LEU A O 1
ATOM 955 N N . ASN A 1 115 ? -2.162 -2.936 -9.421 1.00 97.44 115 ASN A N 1
ATOM 956 C CA . ASN A 1 115 ? -1.745 -2.603 -8.059 1.00 97.44 115 ASN A CA 1
ATOM 957 C C . ASN A 1 115 ? -2.658 -1.545 -7.417 1.00 97.44 115 ASN A C 1
ATOM 959 O O . ASN A 1 115 ? -3.086 -1.708 -6.272 1.00 97.44 115 ASN A O 1
ATOM 963 N N . VAL A 1 116 ? -3.006 -0.490 -8.161 1.00 97.38 116 VAL A N 1
ATOM 964 C CA . VAL A 1 116 ? -3.913 0.574 -7.702 1.00 97.38 116 VAL A CA 1
ATOM 965 C C . VAL A 1 116 ? -5.306 0.017 -7.401 1.00 97.38 116 VAL A C 1
ATOM 967 O O . VAL A 1 116 ? -5.845 0.266 -6.318 1.00 97.38 116 VAL A O 1
ATOM 970 N N . LEU A 1 117 ? -5.877 -0.784 -8.305 1.00 98.12 117 LEU A N 1
ATOM 971 C CA . LEU A 1 117 ? -7.201 -1.387 -8.119 1.00 98.12 117 LEU A CA 1
ATOM 972 C C . LEU A 1 117 ? -7.233 -2.354 -6.929 1.00 98.12 117 LEU A C 1
ATOM 974 O O . LEU A 1 117 ? -8.158 -2.296 -6.113 1.00 98.12 117 LEU A O 1
ATOM 978 N N . PHE A 1 118 ? -6.210 -3.200 -6.781 1.00 97.38 118 PHE A N 1
ATOM 979 C CA . PHE A 1 118 ? -6.089 -4.109 -5.639 1.00 97.38 118 PHE A CA 1
ATOM 980 C C . PHE A 1 118 ? -5.971 -3.345 -4.319 1.00 97.38 118 PHE A C 1
ATOM 982 O O . PHE A 1 118 ? -6.713 -3.628 -3.374 1.00 97.38 118 PHE A O 1
ATOM 989 N N . THR A 1 119 ? -5.099 -2.336 -4.262 1.00 97.00 119 THR A N 1
ATOM 990 C CA . THR A 1 119 ? -4.921 -1.494 -3.069 1.00 97.00 119 THR A CA 1
ATOM 991 C C . THR A 1 119 ? -6.226 -0.808 -2.689 1.00 97.00 119 THR A C 1
ATOM 993 O O . THR A 1 119 ? -6.617 -0.817 -1.516 1.00 97.00 119 THR A O 1
ATOM 996 N N . TYR A 1 120 ? -6.938 -0.260 -3.678 1.00 97.06 120 TYR A N 1
ATOM 997 C CA . TYR A 1 120 ? -8.243 0.358 -3.483 1.00 97.06 120 TYR A CA 1
ATOM 998 C C . TYR A 1 120 ? -9.247 -0.642 -2.904 1.00 97.06 120 TYR A C 1
ATOM 1000 O O . TYR A 1 120 ? -9.822 -0.384 -1.844 1.00 97.06 120 TYR A O 1
ATOM 1008 N N . TYR A 1 121 ? -9.422 -1.802 -3.541 1.00 97.31 121 TYR A N 1
ATOM 1009 C CA . TYR A 1 121 ? -10.384 -2.820 -3.116 1.00 97.31 121 TYR A CA 1
ATOM 1010 C C . TYR A 1 121 ? -10.141 -3.283 -1.672 1.00 97.31 121 TYR A C 1
ATOM 1012 O O . TYR A 1 121 ? -11.057 -3.265 -0.842 1.00 97.31 121 TYR A O 1
ATOM 1020 N N . ILE A 1 122 ? -8.895 -3.639 -1.342 1.00 96.44 122 ILE A N 1
ATOM 1021 C CA . ILE A 1 122 ? -8.519 -4.126 -0.008 1.00 96.44 122 ILE A CA 1
ATOM 1022 C C . ILE A 1 122 ? -8.745 -3.033 1.042 1.00 96.44 122 ILE A C 1
ATOM 1024 O O . ILE A 1 122 ? -9.333 -3.293 2.096 1.00 96.44 122 ILE A O 1
ATOM 1028 N N . SER A 1 123 ? -8.359 -1.793 0.736 1.00 95.94 123 SER A N 1
ATOM 1029 C CA . SER A 1 123 ? -8.545 -0.650 1.635 1.00 95.94 123 SER A CA 1
ATOM 1030 C C . SER A 1 123 ? -10.022 -0.343 1.888 1.00 95.94 123 SER A C 1
ATOM 1032 O O . SER A 1 123 ? -10.409 -0.046 3.020 1.00 95.94 123 SER A O 1
ATOM 1034 N N . GLN A 1 124 ? -10.881 -0.427 0.866 1.00 96.75 124 GLN A N 1
ATOM 1035 C CA . GLN A 1 124 ? -12.327 -0.243 1.040 1.00 96.75 124 GLN A CA 1
ATOM 1036 C C . GLN A 1 124 ? -12.926 -1.340 1.917 1.00 96.75 124 GLN A C 1
ATOM 1038 O O . GLN A 1 124 ? -13.643 -1.037 2.874 1.00 96.75 124 GLN A O 1
ATOM 1043 N N . ARG A 1 125 ? -12.580 -2.605 1.653 1.00 95.31 125 ARG A N 1
ATOM 1044 C CA . ARG A 1 125 ? -13.041 -3.739 2.463 1.00 95.31 125 ARG A CA 1
ATOM 1045 C C . ARG A 1 125 ? -12.643 -3.574 3.928 1.00 95.31 125 ARG A C 1
ATOM 1047 O O . ARG A 1 125 ? -13.486 -3.747 4.808 1.00 95.31 125 ARG A O 1
ATOM 1054 N N . PHE A 1 126 ? -11.395 -3.186 4.188 1.00 94.19 126 PHE A N 1
ATOM 1055 C CA . PHE A 1 126 ? -10.902 -2.913 5.536 1.00 94.19 126 PHE A CA 1
ATOM 1056 C C . PHE A 1 126 ? -11.703 -1.805 6.230 1.00 94.19 126 PHE A C 1
ATOM 1058 O O . PHE A 1 126 ? -12.167 -1.998 7.354 1.00 94.19 126 PHE A O 1
ATOM 1065 N N . LYS A 1 127 ? -11.939 -0.674 5.549 1.00 93.25 127 LYS A N 1
ATOM 1066 C CA . LYS A 1 127 ? -12.737 0.441 6.089 1.00 93.25 127 LYS A CA 1
ATOM 1067 C C . LYS A 1 127 ? -14.165 0.022 6.429 1.00 93.25 127 LYS A C 1
ATOM 1069 O O . LYS A 1 127 ? -14.668 0.399 7.484 1.00 93.25 127 LYS A O 1
ATOM 1074 N N . ILE A 1 128 ? -14.823 -0.750 5.565 1.00 94.69 128 ILE A N 1
ATOM 1075 C CA . ILE A 1 128 ? -16.195 -1.222 5.802 1.00 94.69 128 ILE A CA 1
ATOM 1076 C C . ILE A 1 128 ? -16.237 -2.164 7.008 1.00 94.69 128 ILE A C 1
ATOM 1078 O O . ILE A 1 128 ? -17.072 -1.976 7.895 1.00 94.69 128 ILE A O 1
ATOM 1082 N N . GLN A 1 129 ? -15.324 -3.138 7.082 1.00 91.75 129 GLN A N 1
ATOM 1083 C CA . GLN A 1 129 ? -15.262 -4.071 8.213 1.00 91.75 129 GLN A CA 1
ATOM 1084 C C . GLN A 1 129 ? -14.986 -3.348 9.529 1.00 91.75 129 GLN A C 1
ATOM 1086 O O . GLN A 1 129 ? -15.706 -3.569 10.501 1.00 91.75 129 GLN A O 1
ATOM 1091 N N . TRP A 1 130 ? -14.022 -2.424 9.534 1.00 91.19 130 TRP A N 1
ATOM 1092 C CA . TRP A 1 130 ? -13.734 -1.586 10.693 1.00 91.19 130 TRP A CA 1
ATOM 1093 C C . TRP A 1 130 ? -14.985 -0.821 11.124 1.00 91.19 130 TRP A C 1
ATOM 1095 O O . TRP A 1 130 ? -15.378 -0.877 12.289 1.00 91.19 130 TRP A O 1
ATOM 1105 N N . ARG A 1 131 ? -15.632 -0.095 10.203 1.00 92.81 131 ARG A N 1
ATOM 1106 C CA . ARG A 1 131 ? -16.810 0.727 10.526 1.00 92.81 131 ARG A CA 1
ATOM 1107 C C . ARG A 1 131 ? -17.973 -0.111 11.041 1.00 92.81 131 ARG A C 1
ATOM 1109 O O . ARG A 1 131 ? -18.650 0.320 11.969 1.00 92.81 131 ARG A O 1
ATOM 1116 N N . THR A 1 132 ? -18.200 -1.285 10.462 1.00 93.19 132 THR A N 1
ATOM 1117 C CA . THR A 1 132 ? -19.264 -2.202 10.896 1.00 93.19 132 THR A CA 1
ATOM 1118 C C . THR A 1 132 ? -18.990 -2.705 12.310 1.00 93.19 132 THR A C 1
ATOM 1120 O O . THR A 1 132 ? -19.869 -2.641 13.167 1.00 93.19 132 THR A O 1
ATOM 1123 N N . TRP A 1 133 ? -17.748 -3.118 12.580 1.00 91.62 133 TRP A N 1
ATOM 1124 C CA . TRP A 1 133 ? -17.328 -3.575 13.902 1.00 91.62 133 TRP A CA 1
ATOM 1125 C C . TRP A 1 133 ? -17.434 -2.472 14.959 1.00 91.62 133 TRP A C 1
ATOM 1127 O O . TRP A 1 133 ? -18.007 -2.702 16.022 1.00 91.62 133 TRP A O 1
ATOM 1137 N N . LEU A 1 134 ? -16.943 -1.263 14.656 1.00 90.94 134 LEU A N 1
ATOM 1138 C CA . LEU A 1 134 ? -17.045 -0.123 15.569 1.00 90.94 134 LEU A CA 1
ATOM 1139 C C . LEU A 1 134 ? -18.503 0.168 15.916 1.00 90.94 134 LEU A C 1
ATOM 1141 O O . LEU A 1 134 ? -18.841 0.258 17.091 1.00 90.94 134 LEU A O 1
ATOM 1145 N N . ASN A 1 135 ? -19.366 0.310 14.907 1.00 93.31 135 ASN A N 1
ATOM 1146 C CA . ASN A 1 135 ? -20.770 0.627 15.153 1.00 93.31 135 ASN A CA 1
ATOM 1147 C C . ASN A 1 135 ? -21.435 -0.439 16.023 1.00 93.31 135 ASN A C 1
ATOM 1149 O O . ASN A 1 135 ? -22.043 -0.081 17.025 1.00 93.31 135 ASN A O 1
ATOM 1153 N N . GLY A 1 136 ? -21.256 -1.726 15.708 1.00 91.19 136 GLY A N 1
ATOM 1154 C CA . GLY A 1 136 ? -21.802 -2.811 16.527 1.00 91.19 136 GLY A CA 1
ATOM 1155 C C . GLY A 1 136 ? -21.327 -2.735 17.979 1.00 91.19 136 GLY A C 1
ATOM 1156 O O . GLY A 1 136 ? -22.145 -2.672 18.893 1.00 91.19 136 GLY A O 1
ATOM 1157 N N . HIS A 1 137 ? -20.012 -2.632 18.189 1.00 88.94 137 HIS A N 1
ATOM 1158 C CA . HIS A 1 137 ? -19.418 -2.613 19.526 1.00 88.94 137 HIS A CA 1
ATOM 1159 C C . HIS A 1 137 ? -19.881 -1.419 20.379 1.00 88.94 137 HIS A C 1
ATOM 1161 O O . HIS A 1 137 ? -20.161 -1.566 21.570 1.00 88.94 137 HIS A O 1
ATOM 1167 N N . TYR A 1 138 ? -19.961 -0.222 19.790 1.00 88.19 138 TYR A N 1
ATOM 1168 C CA . TYR A 1 138 ? -20.356 0.981 20.527 1.00 88.19 138 TYR A CA 1
ATOM 1169 C C . TYR A 1 138 ? -21.863 1.081 20.743 1.00 88.19 138 TYR A C 1
ATOM 1171 O O . TYR A 1 138 ? -22.273 1.490 21.831 1.00 88.19 138 TYR A O 1
ATOM 1179 N N . VAL A 1 139 ? -22.679 0.690 19.759 1.00 91.62 139 VAL A N 1
ATOM 1180 C CA . VAL A 1 139 ? -24.141 0.659 19.908 1.00 91.62 139 VAL A CA 1
ATOM 1181 C C . VAL A 1 139 ? -24.529 -0.336 20.994 1.00 91.62 139 VAL A C 1
ATOM 1183 O O . VAL A 1 139 ? -25.264 0.043 21.900 1.00 91.62 139 VAL A O 1
ATOM 1186 N N . GLU A 1 140 ? -23.964 -1.546 20.981 1.00 89.62 140 GLU A N 1
ATOM 1187 C CA . GLU A 1 140 ? -24.219 -2.569 22.001 1.00 89.62 140 GLU A CA 1
ATOM 1188 C C . GLU A 1 140 ? -23.863 -2.069 23.408 1.00 89.62 140 GLU A C 1
ATOM 1190 O O . GLU A 1 140 ? -24.673 -2.141 24.337 1.00 89.62 140 GLU A O 1
ATOM 1195 N N . LYS A 1 141 ? -22.672 -1.478 23.564 1.00 87.50 141 LYS A N 1
ATOM 1196 C CA . LYS A 1 141 ? -22.220 -0.917 24.843 1.00 87.50 141 LYS A CA 1
ATOM 1197 C C . LYS A 1 141 ? -23.105 0.237 25.318 1.00 87.50 141 LYS A C 1
ATOM 1199 O O . LYS A 1 141 ? -23.330 0.391 26.521 1.00 87.50 141 LYS A O 1
ATOM 1204 N N . TRP A 1 142 ? -23.595 1.061 24.396 1.00 85.56 142 TRP A N 1
ATOM 1205 C CA . TRP A 1 142 ? -24.494 2.166 24.712 1.00 85.56 142 TRP A CA 1
ATOM 1206 C C . TRP A 1 142 ? -25.878 1.667 25.139 1.00 85.56 142 TRP A C 1
ATOM 1208 O O . TRP A 1 142 ? -26.366 2.082 26.193 1.00 85.56 142 TRP A O 1
ATOM 1218 N N . THR A 1 143 ? -26.474 0.721 24.406 1.00 87.81 143 THR A N 1
ATOM 1219 C CA . THR A 1 143 ? -27.770 0.126 24.769 1.00 87.81 143 THR A CA 1
ATOM 1220 C C . THR A 1 143 ? -27.698 -0.642 26.084 1.00 87.81 143 THR A C 1
ATOM 1222 O O . THR A 1 143 ? -28.589 -0.496 26.916 1.00 87.81 143 THR A O 1
ATOM 1225 N N . ALA A 1 144 ? -26.615 -1.381 26.339 1.00 85.06 144 ALA A N 1
ATOM 1226 C CA . ALA A 1 144 ? -26.415 -2.082 27.608 1.00 85.06 144 ALA A CA 1
ATOM 1227 C C . ALA A 1 144 ? -26.339 -1.112 28.804 1.00 85.06 144 ALA A C 1
ATOM 1229 O O . ALA A 1 144 ? -26.834 -1.410 29.889 1.00 85.06 144 ALA A O 1
ATOM 1230 N N . ASN A 1 145 ? -25.766 0.080 28.608 1.00 79.81 145 ASN A N 1
ATOM 1231 C CA . ASN A 1 145 ? -25.728 1.123 29.635 1.00 79.81 145 ASN A CA 1
ATOM 1232 C C . ASN A 1 145 ? -27.114 1.751 29.872 1.00 79.81 145 ASN A C 1
ATOM 1234 O O . ASN A 1 145 ? -27.464 2.047 31.012 1.00 79.81 145 ASN A O 1
ATOM 1238 N N . LEU A 1 146 ? -27.921 1.946 28.824 1.00 71.88 146 LEU A N 1
ATOM 1239 C CA . LEU A 1 146 ? -29.282 2.483 28.957 1.00 71.88 146 LEU A CA 1
ATOM 1240 C C . LEU A 1 146 ? -30.256 1.503 29.611 1.00 71.88 146 LEU A C 1
ATOM 1242 O O . LEU A 1 146 ? -31.049 1.908 30.456 1.00 71.88 146 LEU A O 1
ATOM 1246 N N . ILE A 1 147 ? -30.173 0.225 29.247 1.00 64.62 147 ILE A N 1
ATOM 1247 C CA . ILE A 1 147 ? -31.037 -0.839 29.777 1.00 64.62 147 ILE A CA 1
ATOM 1248 C C . ILE A 1 147 ? -30.570 -1.277 31.180 1.00 64.62 147 ILE A C 1
ATOM 1250 O O . ILE A 1 147 ? -31.244 -2.055 31.850 1.00 64.62 147 ILE A O 1
ATOM 1254 N N . CYS A 1 148 ? -29.449 -0.738 31.681 1.00 68.44 148 CYS A N 1
ATOM 1255 C CA . CYS A 1 148 ? -28.986 -1.008 33.035 1.00 68.44 148 CYS A CA 1
ATOM 1256 C C . CYS A 1 148 ? -30.096 -0.644 34.051 1.00 68.44 148 CYS A C 1
ATOM 1258 O O . CYS A 1 148 ? -30.491 0.529 34.122 1.00 68.44 148 CYS A O 1
ATOM 1260 N N . PRO A 1 149 ? -30.596 -1.607 34.862 1.00 67.44 149 PRO A N 1
ATOM 1261 C CA . PRO A 1 149 ? -31.763 -1.424 35.734 1.00 67.44 149 PRO A CA 1
ATOM 1262 C C . PRO A 1 149 ? -31.646 -0.224 36.675 1.00 67.44 149 PRO A C 1
ATOM 1264 O O . PRO A 1 149 ? -32.644 0.366 37.083 1.00 67.44 149 PRO A O 1
ATOM 1267 N N . GLN A 1 150 ? -30.412 0.155 37.006 1.00 69.25 150 GLN A N 1
ATOM 1268 C CA . GLN A 1 150 ? -30.096 1.275 37.878 1.00 69.25 150 GLN A CA 1
ATOM 1269 C C . GLN A 1 150 ? -30.451 2.632 37.256 1.00 69.25 150 GLN A C 1
ATOM 1271 O O . GLN A 1 150 ? -30.963 3.501 37.958 1.00 69.25 150 GLN A O 1
ATOM 1276 N N . LYS A 1 151 ? -30.257 2.811 35.941 1.00 67.25 151 LYS A N 1
ATOM 1277 C CA . LYS A 1 151 ? -30.674 4.036 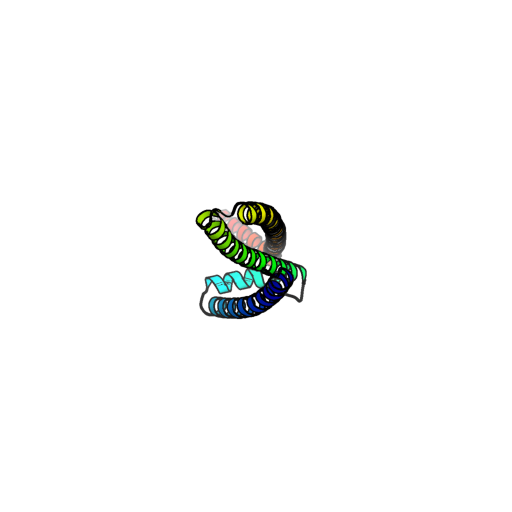35.240 1.00 67.25 151 LYS A CA 1
ATOM 1278 C C . LYS A 1 151 ? -32.184 4.096 35.078 1.00 67.25 151 LYS A C 1
ATOM 1280 O O . LYS A 1 151 ? -32.773 5.118 35.407 1.00 67.25 151 LYS A O 1
ATOM 1285 N N . VAL A 1 152 ? -32.809 3.001 34.647 1.00 72.94 152 VAL A N 1
ATOM 1286 C CA . VAL A 1 152 ? -34.275 2.915 34.512 1.00 72.94 152 VAL A CA 1
ATOM 1287 C C . VAL A 1 152 ? -34.965 3.255 35.839 1.00 72.94 152 VAL A C 1
ATOM 1289 O O . VAL A 1 152 ? -35.904 4.047 35.861 1.00 72.94 152 VAL A O 1
ATOM 1292 N N . ARG A 1 153 ? -34.434 2.744 36.957 1.00 72.81 153 ARG A N 1
ATOM 1293 C CA . ARG A 1 153 ? -34.934 3.026 38.311 1.00 72.81 153 ARG A CA 1
ATOM 1294 C C . ARG A 1 153 ? -34.726 4.482 38.748 1.00 72.81 153 ARG A C 1
ATOM 1296 O O . ARG A 1 153 ? -35.576 5.041 39.429 1.00 72.81 153 ARG A O 1
ATOM 1303 N N . LEU A 1 154 ? -33.624 5.121 38.350 1.00 80.06 154 LEU A N 1
ATOM 1304 C CA . LEU A 1 154 ? -33.398 6.546 38.622 1.00 80.06 154 LEU A CA 1
ATOM 1305 C C . LEU A 1 154 ? -34.393 7.429 37.866 1.00 80.06 154 LEU A C 1
ATOM 1307 O O . LEU A 1 154 ? -34.997 8.304 38.479 1.00 80.06 154 LEU A O 1
ATOM 1311 N N . TYR A 1 155 ? -34.613 7.176 36.572 1.00 80.25 155 TYR A N 1
ATOM 1312 C CA . TYR A 1 155 ? -35.603 7.925 35.793 1.00 80.25 155 TYR A CA 1
ATOM 1313 C C . TYR A 1 155 ? -37.026 7.710 36.321 1.00 80.25 155 TYR A C 1
ATOM 1315 O O . TYR A 1 155 ? -37.765 8.684 36.453 1.00 80.25 155 TYR A O 1
ATOM 1323 N N . SER A 1 156 ? -37.402 6.480 36.698 1.00 80.69 156 SER A N 1
ATOM 1324 C CA . SER A 1 156 ? -38.729 6.229 37.278 1.00 80.69 156 SER A CA 1
ATOM 1325 C C . SER A 1 156 ? -38.931 6.971 38.601 1.00 80.69 156 SER A C 1
ATOM 1327 O O . SER A 1 156 ? -39.973 7.593 38.794 1.00 80.69 156 SER A O 1
ATOM 1329 N N . ASN A 1 157 ? -37.929 6.963 39.488 1.00 82.62 157 ASN A N 1
ATOM 1330 C CA . ASN A 1 157 ? -37.996 7.663 40.774 1.00 82.62 157 ASN A CA 1
ATOM 1331 C C . ASN A 1 157 ? -38.074 9.186 40.599 1.00 82.62 157 ASN A C 1
ATOM 1333 O O . ASN A 1 157 ? -38.771 9.860 41.353 1.00 82.62 157 ASN A O 1
ATOM 1337 N N . LEU A 1 158 ? -37.389 9.732 39.592 1.00 84.88 158 LEU A N 1
ATOM 1338 C CA . LEU A 1 158 ? -37.385 11.166 39.298 1.00 84.88 158 LEU A CA 1
ATOM 1339 C C . LEU A 1 158 ? -38.745 11.628 38.745 1.00 84.88 158 LEU A C 1
ATOM 1341 O O . LEU A 1 158 ? -39.256 12.666 39.159 1.00 84.88 158 LEU A O 1
ATOM 1345 N N . ILE A 1 159 ? -39.377 10.818 37.888 1.00 84.25 159 ILE A N 1
ATOM 1346 C CA . ILE A 1 159 ? -40.733 11.068 37.371 1.00 84.25 159 ILE A CA 1
ATOM 1347 C C . ILE A 1 159 ? -41.778 10.966 38.494 1.00 84.25 159 ILE A C 1
ATOM 1349 O O . ILE A 1 159 ? -42.629 11.847 38.620 1.00 84.25 159 ILE A O 1
ATOM 1353 N N . GLN A 1 160 ? -41.696 9.940 39.351 1.00 83.06 160 GLN A N 1
ATOM 1354 C CA . GLN A 1 160 ? -42.586 9.809 40.511 1.00 83.06 160 GLN A CA 1
ATOM 1355 C C . GLN A 1 160 ? -42.419 10.981 41.490 1.00 83.06 160 GLN A C 1
ATOM 1357 O O . GLN A 1 160 ? -43.415 11.572 41.908 1.00 83.06 160 GLN A O 1
ATOM 1362 N N . GLY A 1 161 ? -41.180 11.386 41.786 1.00 83.25 161 GLY A N 1
ATOM 1363 C CA . GLY A 1 161 ? -40.889 12.556 42.615 1.00 83.25 161 GLY A CA 1
ATOM 1364 C C . GLY A 1 161 ? -41.502 13.843 42.057 1.00 83.25 161 GLY A C 1
ATOM 1365 O O . GLY A 1 161 ? -42.206 14.543 42.783 1.00 83.25 161 GLY A O 1
ATOM 1366 N N . LEU A 1 162 ? -41.333 14.113 40.759 1.00 82.19 162 LEU A N 1
ATOM 1367 C CA . LEU A 1 162 ? -41.925 15.282 40.095 1.00 82.19 162 LEU A CA 1
ATOM 1368 C C . LEU A 1 162 ? -43.461 15.266 40.117 1.00 82.19 162 LEU A C 1
ATOM 1370 O O . LEU A 1 162 ? -44.070 16.294 40.408 1.00 82.19 162 LEU A O 1
ATOM 1374 N N . SER A 1 163 ? -44.094 14.109 39.890 1.00 80.88 163 SER A N 1
ATOM 1375 C CA . SER A 1 163 ? -45.561 13.984 39.967 1.00 80.88 163 SER A CA 1
ATOM 1376 C C . SER A 1 163 ? -46.112 14.270 41.370 1.00 80.88 163 SER A C 1
ATOM 1378 O O . SER A 1 163 ? -47.161 14.894 41.514 1.00 80.88 163 SER A O 1
ATOM 1380 N N . SER A 1 164 ? -45.375 13.883 42.416 1.00 79.50 164 SER A N 1
ATOM 1381 C CA . SER A 1 164 ? -45.776 14.102 43.810 1.00 79.50 164 SER A CA 1
ATOM 1382 C C . SER A 1 164 ? -45.680 15.565 44.258 1.00 79.50 164 SER A C 1
ATOM 1384 O O . SER A 1 164 ? -46.408 15.973 45.163 1.00 79.50 164 SER A O 1
ATOM 1386 N N . VAL A 1 165 ? -44.805 16.352 43.621 1.00 79.44 165 VAL A N 1
ATOM 1387 C CA . VAL A 1 165 ? -44.653 17.796 43.859 1.00 79.44 165 VAL A CA 1
ATOM 1388 C C . VAL A 1 165 ? -45.743 18.574 43.124 1.00 79.44 165 VAL A C 1
ATOM 1390 O O . VAL A 1 165 ? -46.347 19.463 43.713 1.00 79.44 165 VAL A O 1
ATOM 1393 N N . PHE A 1 166 ? -46.056 18.199 41.880 1.00 74.88 166 PHE A N 1
ATOM 1394 C CA . PHE A 1 166 ? -47.109 18.848 41.089 1.00 74.88 166 PHE A CA 1
ATOM 1395 C C . PHE A 1 166 ? -48.520 18.630 41.651 1.00 74.88 166 PHE A C 1
ATOM 1397 O O . PHE A 1 166 ? -49.367 19.496 41.502 1.00 74.88 166 PHE A O 1
ATOM 1404 N N . HIS A 1 167 ? -48.777 17.506 42.327 1.00 68.31 167 HIS A N 1
ATOM 1405 C CA . HIS A 1 167 ? -50.058 17.263 43.003 1.00 68.31 167 HIS A CA 1
ATOM 1406 C C . HIS A 1 167 ? -50.220 17.999 44.347 1.00 68.31 167 HIS A C 1
ATOM 1408 O O . HIS A 1 167 ? -51.305 17.957 44.924 1.00 68.31 167 HIS A O 1
ATOM 1414 N N . ARG A 1 168 ? -49.155 18.619 44.879 1.00 63.12 168 ARG A N 1
ATOM 1415 C CA . ARG A 1 168 ? -49.176 19.381 46.144 1.00 63.12 168 ARG A CA 1
ATOM 1416 C C . ARG A 1 168 ? -49.139 20.904 45.953 1.00 63.12 168 ARG A C 1
ATOM 1418 O O . ARG A 1 168 ? -49.144 21.607 46.961 1.00 63.12 168 ARG A O 1
ATOM 1425 N N . ALA A 1 169 ? -49.075 21.389 44.715 1.00 59.97 169 ALA A N 1
ATOM 1426 C CA . ALA A 1 169 ? -49.180 22.803 44.351 1.00 59.97 169 ALA A CA 1
ATOM 1427 C C . ALA A 1 169 ? -50.573 23.085 43.776 1.00 59.97 169 ALA A C 1
ATOM 1429 O O . ALA A 1 169 ? -51.084 24.195 44.030 1.00 59.97 169 ALA A O 1
#

Sequence (169 aa):
MNWSDELLSSFLWIIQSLVITSIVFSLILALLVKTTRWAHQFWLLAKNYLSPKQSLKPLCYFWVIIFFNLVAVRLDILFSNWYNAMYSALQEMNVSVFWQQMVVFSLLATVHVLNVLFTYYISQRFKIQWRTWLNGHYVEKWTANLICPQKVRLYSNLIQGLSSVFHRA

Foldseek 3Di:
DPVVVLVVVLVVVLVVCLVVCVVVVVVVLVVCCVPDPVSVVVCVLCVVVPPVVVPCVLVVLVSVLSSLVSVLVSLVVVVVVLVVQCVVCVVVVPPVSNVVSVVVVVVSVVVNVVSVVVSVVSVVVSVVVSVVVSCVVVVVVVVCVCPVVVNVVVVVVVVVVVVVVVVVD

InterPro domains:
  IPR011527 ABC transporter type 1, transmembrane domain [PF06472] (45-145)